Protein AF-A0A317ZB12-F1 (afdb_monomer)

Organism: Staphylococcus pseudintermedius (NCBI:txid283734)

pLDDT: mean 81.19, std 9.02, range [45.78, 92.75]

Foldseek 3Di:
DVLVVVLVVVLVVLVVLVVDDLLSSLLVLLLVLLVCLLPPHQQLSSLVVNFPWFLSLQSLLLSNVLSLVLCLVVCVVPHDPVVSVVSVVVVSNVCNVVCVVPVVSSVSSSVSSNVSSNVSSVVRGIDTSNCSRVSHD

InterPro domains:
  IPR003352 Phosphotransferase system, EIIC [PF13303] (1-136)

Solvent-accessible surface area (backbone atoms only — not comparable to full-atom values): 6694 Å² total; per-residue (Å²): 118,70,64,61,53,52,41,49,52,52,27,52,54,54,53,59,35,67,77,42,63,68,65,62,22,11,24,53,38,0,26,51,34,14,58,43,53,54,41,98,60,59,54,32,61,34,25,51,75,57,62,32,45,39,52,53,8,18,2,16,16,34,0,40,49,34,29,47,52,52,48,44,65,57,32,66,81,75,47,59,70,70,59,46,54,45,39,73,74,67,43,47,68,74,46,28,70,56,42,76,75,40,64,72,58,51,56,62,31,42,53,38,2,40,54,26,3,51,50,22,48,79,69,61,34,53,24,44,19,68,20,24,46,70,60,49,120

Structure (mmCIF, N/CA/C/O backbone):
data_AF-A0A317ZB12-F1
#
_entry.id   AF-A0A317ZB12-F1
#
loop_
_atom_site.group_PDB
_atom_site.id
_atom_site.type_symbol
_atom_site.label_atom_id
_atom_site.label_alt_id
_atom_site.label_comp_id
_atom_site.label_asym_id
_atom_site.label_entity_id
_atom_site.label_seq_id
_atom_site.pdbx_PDB_ins_code
_atom_site.Cartn_x
_atom_site.Cartn_y
_atom_site.Cartn_z
_atom_site.occupancy
_atom_site.B_iso_or_equiv
_atom_site.auth_seq_id
_atom_site.au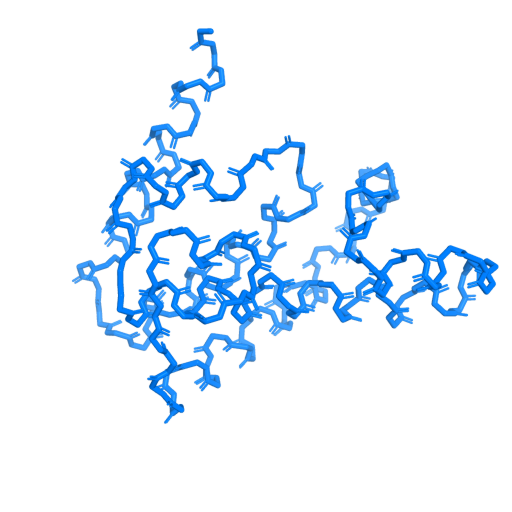th_comp_id
_atom_site.auth_asym_id
_atom_site.auth_atom_id
_atom_site.pdbx_PDB_model_num
ATOM 1 N N . PRO A 1 1 ? 8.228 22.800 8.941 1.00 52.72 1 PRO A N 1
ATOM 2 C CA . PRO A 1 1 ? 6.940 23.499 9.194 1.00 52.72 1 PRO A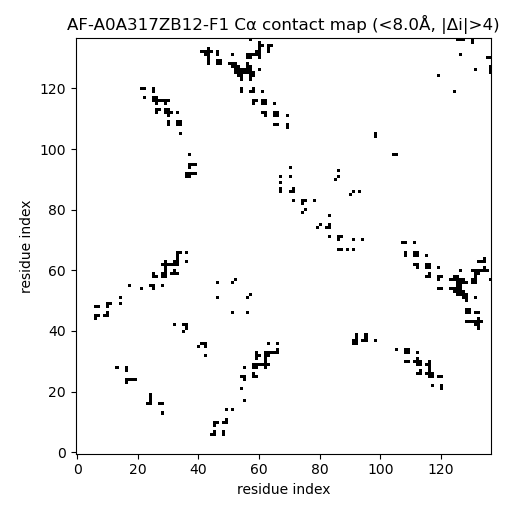 CA 1
ATOM 3 C C . PRO A 1 1 ? 5.790 23.108 8.239 1.00 52.72 1 PRO A C 1
ATOM 5 O O . PRO A 1 1 ? 4.699 22.842 8.726 1.00 52.72 1 PRO A O 1
ATOM 8 N N . TYR A 1 2 ? 6.004 23.039 6.914 1.00 57.59 2 TYR A N 1
ATOM 9 C CA . TYR A 1 2 ? 4.947 22.655 5.955 1.00 57.59 2 TYR A CA 1
ATOM 10 C C . TYR A 1 2 ? 4.581 21.164 6.005 1.00 57.59 2 TYR A C 1
ATOM 12 O O . TYR A 1 2 ? 3.403 20.820 6.003 1.00 57.59 2 TYR A O 1
ATOM 20 N N . VAL A 1 3 ? 5.576 20.282 6.144 1.00 55.06 3 VAL A N 1
ATOM 21 C CA . VAL A 1 3 ? 5.365 18.823 6.160 1.00 55.06 3 VAL A CA 1
ATOM 22 C C . VAL A 1 3 ? 4.531 18.378 7.369 1.00 55.06 3 VAL A C 1
ATOM 24 O O . VAL A 1 3 ? 3.628 17.572 7.208 1.00 55.06 3 VAL A O 1
ATOM 27 N N . SER A 1 4 ? 4.733 18.971 8.556 1.00 61.22 4 SER A N 1
ATOM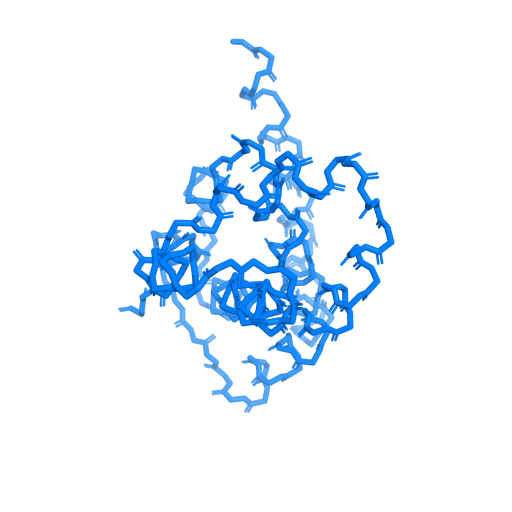 28 C CA . SER A 1 4 ? 3.905 18.668 9.738 1.00 61.22 4 SER A CA 1
ATOM 29 C C . SER A 1 4 ? 2.434 19.034 9.558 1.00 61.22 4 SER A C 1
ATOM 31 O O . SER A 1 4 ? 1.584 18.286 10.023 1.00 61.22 4 SER A O 1
ATOM 33 N N . LYS A 1 5 ? 2.120 20.145 8.874 1.00 68.00 5 LYS A N 1
ATOM 34 C CA . LYS A 1 5 ? 0.726 20.549 8.625 1.00 68.00 5 LYS A CA 1
ATOM 35 C C . LYS A 1 5 ? 0.026 19.588 7.664 1.00 68.00 5 LYS A C 1
ATOM 37 O O . LYS A 1 5 ? -1.113 19.218 7.913 1.00 68.00 5 LYS A O 1
ATOM 42 N N . VAL A 1 6 ? 0.726 19.147 6.615 1.00 70.88 6 VAL A N 1
ATOM 43 C CA . VAL A 1 6 ? 0.206 18.161 5.649 1.00 70.88 6 VAL A CA 1
ATOM 44 C C . VAL A 1 6 ? 0.025 16.793 6.307 1.00 70.88 6 VAL A C 1
ATOM 46 O O . VAL A 1 6 ? -1.000 16.144 6.120 1.00 70.88 6 VAL A O 1
ATOM 49 N N . THR A 1 7 ? 0.986 16.370 7.130 1.00 69.44 7 THR A N 1
ATOM 50 C CA . THR A 1 7 ? 0.874 15.132 7.909 1.00 69.44 7 THR A CA 1
ATOM 51 C C . THR A 1 7 ? -0.283 15.199 8.907 1.00 69.44 7 THR A C 1
ATOM 53 O O . THR A 1 7 ? -1.026 14.231 9.020 1.00 69.44 7 THR A O 1
ATOM 56 N N . GLN A 1 8 ? -0.498 16.335 9.580 1.00 73.69 8 GLN A N 1
ATOM 57 C CA . GLN A 1 8 ? -1.646 16.520 10.474 1.00 73.69 8 GLN A CA 1
ATOM 58 C C . GLN A 1 8 ? -2.980 16.518 9.729 1.00 73.69 8 GLN A C 1
ATOM 60 O O . GLN A 1 8 ? -3.921 15.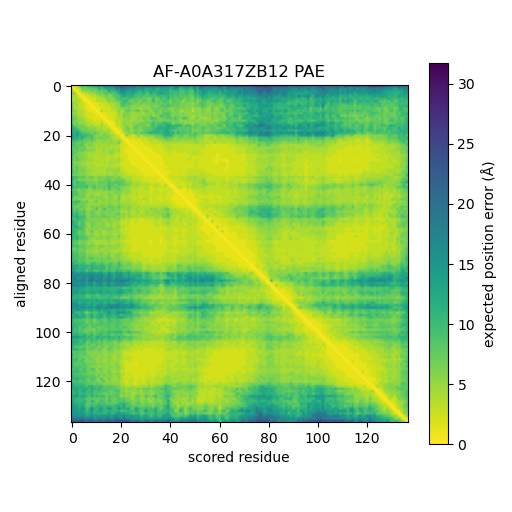886 10.197 1.00 73.69 8 GLN A O 1
ATOM 65 N N . SER A 1 9 ? -3.080 17.177 8.571 1.00 77.94 9 SER A N 1
ATOM 66 C CA . SER A 1 9 ? -4.327 17.196 7.802 1.00 77.94 9 SER A CA 1
ATOM 67 C C . SER A 1 9 ? -4.662 15.821 7.224 1.00 77.94 9 SER A C 1
ATOM 69 O O . SER A 1 9 ? -5.806 15.391 7.316 1.00 77.94 9 SER A O 1
ATOM 71 N N . LEU A 1 10 ? -3.669 15.104 6.680 1.00 75.75 10 LEU A N 1
ATOM 72 C CA . LEU A 1 10 ? -3.834 13.717 6.222 1.00 75.75 10 LEU A CA 1
ATOM 73 C C . LEU A 1 10 ? -4.191 12.791 7.382 1.00 75.75 10 LEU A C 1
ATOM 75 O O . LEU A 1 10 ? -5.060 11.937 7.246 1.00 75.75 10 LEU A O 1
ATOM 79 N N . GLY A 1 11 ? -3.546 12.992 8.528 1.00 74.44 11 GLY A N 1
ATOM 80 C CA . GLY A 1 11 ? -3.847 12.259 9.739 1.00 74.44 11 GLY A CA 1
ATOM 81 C C . GLY A 1 11 ? -5.291 12.460 10.201 1.00 74.44 11 GLY A C 1
ATOM 82 O O . GLY A 1 11 ? -5.995 11.488 10.452 1.00 74.44 11 GLY A O 1
ATOM 83 N N . HIS A 1 12 ? -5.764 13.705 10.248 1.00 77.69 12 HIS A N 1
ATOM 84 C CA . HIS A 1 12 ? -7.150 14.002 10.603 1.00 77.69 12 HIS A CA 1
ATOM 85 C C . HIS A 1 12 ? -8.140 13.348 9.628 1.00 77.69 12 HIS A C 1
ATOM 87 O O . HIS A 1 12 ? -9.128 12.771 10.063 1.00 77.69 12 HIS A O 1
ATOM 93 N N . LEU A 1 13 ? -7.819 13.347 8.331 1.00 77.12 13 LEU A N 1
ATOM 94 C CA . LEU A 1 13 ? -8.613 12.693 7.289 1.00 77.12 13 LEU A CA 1
ATOM 95 C C . LEU A 1 13 ? -8.718 11.174 7.527 1.00 77.12 13 LEU A C 1
ATOM 97 O O . LEU A 1 13 ? -9.809 10.609 7.493 1.00 77.12 13 LEU A O 1
ATOM 101 N N . ILE A 1 14 ? -7.597 10.522 7.851 1.00 75.94 14 ILE A N 1
ATOM 102 C CA . ILE A 1 14 ? -7.571 9.096 8.210 1.00 75.94 14 ILE A CA 1
ATOM 103 C C . ILE A 1 14 ? -8.342 8.842 9.512 1.00 75.94 14 ILE A C 1
ATOM 105 O O . ILE A 1 14 ? -9.064 7.854 9.606 1.00 75.94 14 ILE A O 1
ATOM 109 N N . HIS A 1 15 ? -8.244 9.733 10.500 1.00 76.00 15 HIS A N 1
ATOM 110 C CA . HIS A 1 15 ? -9.002 9.623 11.746 1.00 76.00 15 HIS A CA 1
ATOM 111 C C . HIS A 1 15 ? -10.514 9.714 11.494 1.00 76.00 15 HIS A C 1
ATOM 113 O O . HIS A 1 15 ? -11.271 8.914 12.033 1.00 76.00 15 HIS A O 1
ATOM 119 N N . THR A 1 16 ? -10.972 10.598 10.604 1.00 76.06 16 THR A N 1
ATOM 120 C CA . THR A 1 16 ? -12.382 10.630 10.179 1.00 76.06 16 THR A CA 1
ATOM 121 C C . THR A 1 16 ? -12.815 9.309 9.537 1.00 76.06 16 THR A C 1
ATOM 123 O O . THR A 1 16 ? -13.950 8.880 9.721 1.00 76.06 16 THR A O 1
ATOM 126 N N . PHE A 1 17 ? -11.915 8.606 8.839 1.00 73.19 17 PHE A N 1
ATOM 127 C CA . PHE A 1 17 ? -12.227 7.274 8.316 1.00 73.19 17 PHE A CA 1
ATOM 128 C C . PHE A 1 17 ? -12.415 6.219 9.407 1.00 73.19 17 PHE A C 1
ATOM 130 O O . PHE A 1 17 ? -13.138 5.256 9.169 1.00 73.19 17 PHE A O 1
ATOM 137 N N . THR A 1 18 ? -11.816 6.391 10.591 1.00 70.12 18 THR A N 1
ATOM 138 C CA . THR A 1 18 ? -11.976 5.443 11.708 1.00 70.12 18 THR A CA 1
ATOM 139 C C . THR A 1 18 ? -13.341 5.499 12.389 1.00 70.12 18 THR A C 1
ATOM 141 O O . THR A 1 18 ? -13.728 4.537 13.043 1.00 70.12 18 THR A O 1
ATOM 144 N N . GLU A 1 19 ? -14.104 6.575 12.182 1.00 74.62 19 GLU A N 1
ATOM 145 C CA . GLU A 1 19 ? -15.484 6.698 12.672 1.00 74.62 19 GLU A CA 1
ATOM 146 C C . GLU A 1 19 ? -16.514 6.073 11.714 1.00 74.62 19 GLU A C 1
ATOM 148 O O . GLU A 1 19 ? -17.692 5.941 12.048 1.00 74.62 19 GLU A O 1
ATOM 153 N N . LEU A 1 20 ? -16.082 5.673 10.512 1.00 74.88 20 LEU A N 1
ATOM 154 C CA . LEU A 1 20 ? -16.924 4.992 9.534 1.00 74.88 20 LEU A CA 1
ATOM 155 C C . LEU A 1 20 ? -17.052 3.496 9.852 1.00 74.88 20 LEU A C 1
ATOM 157 O O . LEU A 1 20 ? -16.284 2.909 10.611 1.00 74.88 20 LEU A O 1
ATOM 161 N N . ASN A 1 21 ? -18.017 2.852 9.193 1.00 80.50 21 ASN A N 1
ATOM 162 C CA . ASN A 1 21 ? -18.219 1.404 9.244 1.00 80.50 21 ASN A CA 1
ATOM 163 C C . ASN A 1 21 ? -16.883 0.663 8.965 1.00 80.50 21 ASN A C 1
ATOM 165 O O . ASN A 1 21 ? -16.228 0.985 7.966 1.00 80.50 21 ASN A O 1
ATOM 169 N N . PRO A 1 22 ? -16.463 -0.321 9.788 1.00 80.44 22 PRO A N 1
ATOM 170 C CA . PRO A 1 22 ? -15.113 -0.899 9.750 1.00 80.44 22 PRO A CA 1
ATOM 171 C C . PRO A 1 22 ? -14.680 -1.492 8.399 1.00 80.44 22 PRO A C 1
ATOM 173 O O . PRO A 1 22 ? -13.484 -1.515 8.111 1.00 80.44 22 PRO A O 1
ATOM 176 N N . LEU A 1 23 ? -15.622 -1.905 7.544 1.00 85.50 23 LEU A N 1
ATOM 177 C CA . LEU A 1 23 ? -15.333 -2.341 6.171 1.00 85.50 23 LEU A CA 1
ATOM 178 C C . LEU A 1 23 ? -14.887 -1.178 5.268 1.00 85.50 23 LEU A C 1
ATOM 180 O O . LEU A 1 23 ? -13.944 -1.303 4.492 1.00 85.50 23 LEU A O 1
ATOM 184 N N . ILE A 1 24 ? -15.568 -0.034 5.357 1.00 85.88 24 ILE A N 1
ATOM 185 C CA . ILE A 1 24 ? -15.250 1.155 4.551 1.00 85.88 24 ILE A CA 1
ATOM 186 C C . ILE A 1 24 ? -13.962 1.796 5.074 1.00 85.88 24 ILE A C 1
ATOM 188 O O . ILE A 1 24 ? -13.112 2.207 4.285 1.00 85.88 24 ILE A O 1
ATOM 192 N N . MET A 1 25 ? -13.791 1.814 6.399 1.00 88.50 25 MET A N 1
ATOM 193 C CA . MET A 1 25 ? -12.566 2.265 7.056 1.00 88.50 25 MET A CA 1
ATOM 194 C C . MET A 1 25 ? -11.336 1.521 6.516 1.00 88.50 25 MET A C 1
ATOM 196 O O . MET A 1 25 ? -10.389 2.162 6.063 1.00 88.50 25 MET A O 1
ATOM 200 N N . SER A 1 26 ? -11.334 0.181 6.538 1.00 88.06 26 SER A N 1
ATOM 201 C CA . SER A 1 26 ? -10.163 -0.603 6.117 1.00 88.06 26 SER A CA 1
ATOM 202 C C . SER A 1 26 ? -9.809 -0.365 4.648 1.00 88.06 26 SER A C 1
ATOM 204 O O . SER A 1 26 ? -8.638 -0.225 4.302 1.00 88.06 26 SER A O 1
ATOM 206 N N . LEU A 1 27 ? -10.822 -0.256 3.788 1.00 90.25 27 LEU A N 1
ATOM 207 C CA . LEU A 1 27 ? -10.668 0.021 2.366 1.00 90.25 27 LEU A CA 1
ATOM 208 C C . LEU A 1 27 ? -10.006 1.372 2.106 1.00 90.25 27 LEU A C 1
ATOM 210 O O . LEU A 1 27 ? -9.006 1.451 1.390 1.00 90.25 27 LEU A O 1
ATOM 214 N N . LEU A 1 28 ? -10.539 2.434 2.710 1.00 89.56 28 LEU A N 1
ATOM 215 C CA . LEU A 1 28 ? -10.022 3.786 2.520 1.00 89.56 28 LEU A CA 1
ATOM 216 C C . LEU A 1 28 ? -8.602 3.925 3.066 1.00 89.56 28 LEU A C 1
ATOM 218 O O . LEU A 1 28 ? -7.752 4.532 2.410 1.00 89.56 28 LEU A O 1
ATOM 222 N N . ILE A 1 29 ? -8.318 3.325 4.226 1.00 89.75 29 ILE A N 1
ATOM 223 C CA . ILE A 1 29 ? -6.980 3.350 4.819 1.00 89.75 29 ILE A CA 1
ATOM 224 C C . ILE A 1 29 ? -5.986 2.580 3.946 1.00 89.75 29 ILE A C 1
ATOM 226 O O . ILE A 1 29 ? -4.931 3.125 3.628 1.00 89.75 29 ILE A O 1
ATOM 230 N N . ALA A 1 30 ? -6.321 1.367 3.497 1.00 91.38 30 ALA A N 1
ATOM 231 C CA . ALA A 1 30 ? -5.434 0.562 2.658 1.00 91.38 30 ALA A CA 1
ATOM 232 C C . ALA A 1 30 ? -5.099 1.263 1.331 1.00 91.38 30 ALA A C 1
ATOM 234 O O . ALA A 1 30 ? -3.932 1.332 0.945 1.00 91.38 30 ALA A O 1
ATOM 235 N N . ILE A 1 31 ? -6.098 1.851 0.661 1.00 92.06 31 ILE A N 1
ATOM 236 C CA . ILE A 1 31 ? -5.897 2.616 -0.581 1.00 92.06 31 ILE A CA 1
ATOM 237 C C . ILE A 1 31 ? -5.031 3.853 -0.325 1.00 92.06 31 ILE A C 1
ATOM 239 O O . ILE A 1 31 ? -4.088 4.124 -1.071 1.00 92.06 31 ILE A O 1
ATOM 243 N N . THR A 1 32 ? -5.321 4.595 0.746 1.00 90.50 32 THR A N 1
ATOM 244 C CA . THR A 1 32 ? -4.578 5.812 1.092 1.00 90.50 32 THR A CA 1
ATOM 245 C C . THR A 1 32 ? -3.120 5.488 1.412 1.00 90.50 32 THR A C 1
ATOM 247 O O . THR A 1 32 ? -2.225 6.140 0.883 1.00 90.50 32 THR A O 1
ATOM 250 N N . TYR A 1 33 ? -2.850 4.449 2.208 1.00 89.25 33 TYR A N 1
ATOM 251 C CA . TYR A 1 33 ? -1.485 4.020 2.532 1.00 89.25 33 TYR A CA 1
ATOM 252 C C . TYR A 1 33 ? -0.737 3.492 1.306 1.00 89.25 33 TYR A C 1
ATOM 254 O O . TYR A 1 33 ? 0.443 3.801 1.144 1.00 89.25 33 TYR A O 1
ATOM 262 N N . ALA A 1 34 ? -1.418 2.778 0.404 1.00 90.00 34 ALA A N 1
ATOM 263 C CA . ALA A 1 34 ? -0.826 2.338 -0.856 1.00 90.00 34 ALA A CA 1
ATOM 264 C C . ALA A 1 34 ? -0.369 3.532 -1.712 1.00 90.00 34 ALA A C 1
ATOM 266 O O . ALA A 1 34 ? 0.769 3.560 -2.181 1.00 90.00 34 ALA A O 1
ATOM 267 N N . LEU A 1 35 ? -1.221 4.552 -1.867 1.00 88.50 35 LEU A N 1
ATOM 268 C CA . LEU A 1 35 ? -0.893 5.773 -2.612 1.00 88.50 35 LEU A CA 1
ATOM 269 C C . LEU A 1 35 ? 0.171 6.622 -1.916 1.00 88.50 35 LEU A C 1
ATOM 271 O O . LEU A 1 35 ? 1.050 7.179 -2.566 1.00 88.50 35 LEU A O 1
ATOM 275 N N . LEU A 1 36 ? 0.132 6.722 -0.593 1.00 88.25 36 LEU A N 1
ATOM 276 C CA . LEU A 1 36 ? 1.139 7.469 0.148 1.00 88.25 36 LEU A CA 1
ATOM 277 C C . LEU A 1 36 ? 2.510 6.776 0.100 1.00 88.25 36 LEU A C 1
ATOM 279 O O . LEU A 1 36 ? 3.525 7.468 0.176 1.00 88.25 36 LEU A O 1
ATOM 283 N N . MET A 1 37 ? 2.576 5.456 -0.107 1.00 87.50 37 MET A N 1
ATOM 284 C CA . MET A 1 37 ? 3.846 4.728 -0.226 1.00 87.50 37 MET A CA 1
ATOM 285 C C . MET A 1 37 ? 4.710 5.204 -1.406 1.00 87.50 37 MET A C 1
ATOM 287 O O . MET A 1 37 ? 5.937 5.164 -1.330 1.00 87.50 37 MET A O 1
ATOM 291 N N . VAL A 1 38 ? 4.089 5.713 -2.477 1.00 84.81 38 VAL A N 1
ATOM 292 C CA . VAL A 1 38 ? 4.794 6.316 -3.627 1.00 84.81 38 VAL A CA 1
ATOM 293 C C . VAL A 1 38 ? 5.134 7.787 -3.470 1.00 84.81 38 VAL A C 1
ATOM 295 O O . VAL A 1 38 ? 5.718 8.395 -4.367 1.00 84.81 38 VAL A O 1
ATOM 298 N N . THR A 1 39 ? 4.811 8.374 -2.327 1.00 86.62 39 THR A N 1
ATOM 299 C CA . THR A 1 39 ? 5.162 9.758 -2.028 1.00 86.62 39 THR A CA 1
ATOM 300 C C . THR A 1 39 ? 6.416 9.810 -1.149 1.00 86.62 39 THR A C 1
ATOM 302 O O . THR A 1 39 ? 6.742 8.846 -0.450 1.00 86.62 39 THR A O 1
ATOM 305 N N . PRO A 1 40 ? 7.142 10.942 -1.113 1.00 81.25 40 PRO A N 1
ATOM 306 C CA . PRO A 1 40 ? 8.280 11.116 -0.205 1.00 81.25 40 PRO A CA 1
ATOM 307 C C . PRO A 1 40 ? 7.878 11.209 1.282 1.00 81.25 40 PRO A C 1
ATOM 309 O O . PRO A 1 40 ? 8.720 11.508 2.127 1.00 81.25 40 PRO A O 1
ATOM 312 N N . ILE A 1 41 ? 6.614 10.951 1.626 1.00 84.12 41 ILE A N 1
ATOM 313 C CA . ILE A 1 41 ? 6.082 11.053 2.983 1.00 84.12 41 ILE A CA 1
ATOM 314 C C . ILE A 1 41 ? 6.430 9.784 3.787 1.00 84.12 41 ILE A C 1
ATOM 316 O O . ILE A 1 41 ? 6.658 8.701 3.240 1.00 84.12 41 ILE A O 1
ATOM 320 N N . SER A 1 42 ? 6.545 9.922 5.109 1.00 84.56 42 SER A N 1
ATOM 321 C CA . SER A 1 42 ? 6.733 8.791 6.023 1.00 84.56 42 SER A CA 1
ATOM 322 C C . SER A 1 42 ? 5.381 8.297 6.535 1.00 84.56 42 SER A C 1
ATOM 324 O O . SER A 1 42 ? 4.720 8.986 7.309 1.00 84.56 42 SER A O 1
ATOM 326 N N . LEU A 1 43 ? 4.984 7.093 6.118 1.00 83.94 43 LEU A N 1
ATOM 327 C CA . LEU A 1 43 ? 3.735 6.445 6.539 1.00 83.94 43 LEU A CA 1
ATOM 328 C C . LEU A 1 43 ? 3.710 6.144 8.038 1.00 83.94 43 LEU A C 1
ATOM 330 O O . LEU A 1 43 ? 2.686 6.331 8.689 1.00 83.94 43 LEU A O 1
ATOM 334 N N . VAL A 1 44 ? 4.858 5.736 8.588 1.00 83.62 44 VAL A N 1
ATOM 335 C CA . VAL A 1 44 ? 5.026 5.478 10.024 1.00 83.62 44 VAL A CA 1
ATOM 336 C C . VAL A 1 44 ? 4.777 6.758 10.812 1.00 83.62 44 VAL A C 1
ATOM 338 O O . VAL A 1 44 ? 4.074 6.728 11.810 1.00 83.62 44 VAL A O 1
ATOM 341 N N . ALA A 1 45 ? 5.295 7.897 10.336 1.00 83.31 45 ALA A N 1
ATOM 342 C CA . ALA A 1 45 ? 5.093 9.182 11.000 1.00 83.31 45 ALA A CA 1
ATOM 343 C C . ALA A 1 45 ? 3.623 9.633 10.983 1.00 83.31 45 ALA A C 1
ATOM 345 O O . ALA A 1 45 ? 3.167 10.240 11.945 1.00 83.31 45 ALA A O 1
ATOM 346 N N . ILE A 1 46 ? 2.878 9.342 9.908 1.00 83.94 46 ILE A N 1
ATOM 347 C CA . ILE A 1 46 ? 1.433 9.614 9.859 1.00 83.94 46 ILE A CA 1
ATOM 348 C C . ILE A 1 46 ? 0.702 8.709 10.852 1.00 83.94 46 ILE A C 1
ATOM 350 O O . ILE A 1 46 ? -0.072 9.203 11.666 1.00 83.94 46 ILE A O 1
ATOM 354 N N . ALA A 1 47 ? 0.976 7.403 10.808 1.00 84.31 47 ALA A N 1
ATOM 355 C CA . ALA A 1 47 ? 0.328 6.420 11.667 1.00 84.31 47 ALA A CA 1
ATOM 356 C C . ALA A 1 47 ? 0.546 6.717 13.156 1.00 84.31 47 ALA A C 1
ATOM 358 O O . ALA A 1 47 ? -0.399 6.653 13.939 1.00 84.31 47 ALA A O 1
ATOM 359 N N . THR A 1 48 ? 1.772 7.084 13.544 1.00 82.31 48 THR A N 1
ATOM 360 C CA . THR A 1 48 ? 2.098 7.455 14.926 1.00 82.31 48 THR A CA 1
ATOM 361 C C . THR A 1 48 ? 1.494 8.793 15.329 1.00 82.31 48 THR A C 1
ATOM 363 O O . THR A 1 48 ? 1.056 8.923 16.466 1.00 82.31 48 THR A O 1
ATOM 366 N N . ALA A 1 49 ? 1.403 9.769 14.419 1.00 81.81 49 ALA A N 1
ATOM 367 C CA . ALA A 1 49 ? 0.791 11.065 14.712 1.00 81.81 49 ALA A CA 1
ATOM 368 C C . ALA A 1 49 ? -0.710 10.968 15.036 1.00 81.81 49 ALA A C 1
ATOM 370 O O . ALA A 1 49 ? -1.217 11.792 15.792 1.00 81.81 49 ALA A O 1
ATOM 371 N N . ILE A 1 50 ? -1.408 9.975 14.481 1.00 79.31 50 ILE A N 1
ATOM 372 C CA . ILE A 1 50 ? -2.844 9.745 14.717 1.00 79.31 50 ILE A CA 1
ATOM 373 C C . ILE A 1 50 ? -3.131 8.568 15.643 1.00 79.31 50 ILE A C 1
ATOM 375 O O . ILE A 1 50 ? -4.290 8.205 15.816 1.00 79.31 50 ILE A O 1
ATOM 379 N N . SER A 1 51 ? -2.088 7.946 16.200 1.00 80.62 51 SER A N 1
ATOM 380 C CA . SER A 1 51 ? -2.205 6.748 17.034 1.00 80.62 51 SER A CA 1
ATOM 381 C C . SER A 1 51 ? -3.061 5.649 16.385 1.00 80.62 51 SER A C 1
ATOM 383 O O . SER A 1 51 ? -3.914 5.045 17.037 1.00 80.62 51 SER A O 1
ATOM 385 N N . LEU A 1 52 ? -2.840 5.380 15.090 1.00 80.81 52 LEU A N 1
ATOM 386 C CA . LEU A 1 52 ? -3.627 4.397 14.342 1.00 80.81 52 LEU A CA 1
ATOM 387 C C . LEU A 1 52 ? -3.391 2.988 14.901 1.00 80.81 52 LEU A C 1
ATOM 389 O O . LEU A 1 52 ? -2.280 2.465 14.828 1.00 80.81 52 LEU A O 1
ATOM 393 N N . THR A 1 53 ? -4.427 2.355 15.444 1.00 82.75 53 THR A N 1
ATOM 394 C CA . THR A 1 53 ? -4.329 1.050 16.117 1.00 82.75 53 THR A CA 1
ATOM 395 C C . THR A 1 53 ? -5.367 0.062 15.597 1.00 82.75 53 THR A C 1
ATOM 397 O O . THR A 1 53 ? -6.314 0.424 14.893 1.00 82.75 53 THR A O 1
ATOM 400 N N . GLY A 1 54 ? -5.165 -1.217 15.916 1.00 84.69 54 GLY A N 1
ATOM 401 C CA . GLY A 1 5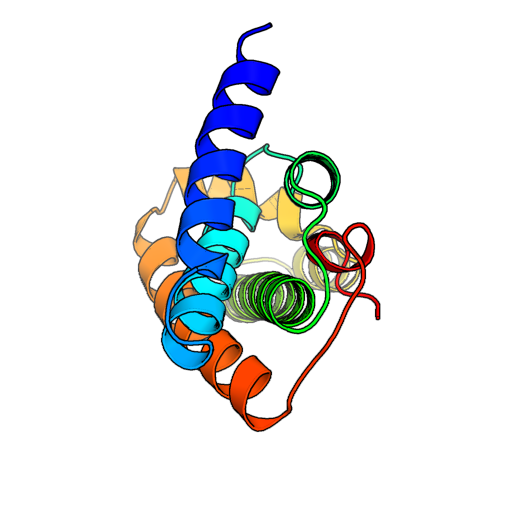4 ? -6.124 -2.274 15.631 1.00 84.69 54 GLY A CA 1
ATOM 402 C C . GLY A 1 54 ? -6.301 -2.495 14.132 1.00 84.69 54 GLY A C 1
ATOM 403 O O . GLY A 1 54 ? -5.325 -2.568 13.382 1.00 84.69 54 GLY A O 1
ATOM 404 N N . LEU A 1 55 ? -7.557 -2.601 13.702 1.00 84.94 55 LEU A N 1
ATOM 405 C CA . LEU A 1 55 ? -7.929 -2.984 12.340 1.00 84.94 55 LEU A CA 1
ATOM 406 C C . LEU A 1 55 ? -7.538 -1.920 11.295 1.00 84.94 55 LEU A C 1
ATOM 408 O O . LEU A 1 55 ? -7.149 -2.259 10.180 1.00 84.94 55 LEU A O 1
ATOM 412 N N . GLY A 1 56 ? -7.548 -0.634 11.667 1.00 84.19 56 GLY A N 1
ATOM 413 C CA . GLY A 1 56 ? -7.081 0.448 10.793 1.00 84.19 56 GLY A CA 1
ATOM 414 C C . GLY A 1 56 ? -5.575 0.374 10.522 1.00 84.19 56 GLY A C 1
ATOM 415 O O . GLY A 1 56 ? -5.136 0.548 9.388 1.00 84.19 56 GLY A O 1
ATOM 416 N N . SER A 1 57 ? -4.782 0.035 11.542 1.00 86.12 57 SER A N 1
ATOM 417 C CA . SER A 1 57 ? -3.336 -0.157 11.388 1.00 86.12 57 SER A CA 1
ATOM 418 C C . SER A 1 57 ? -3.005 -1.368 10.508 1.00 86.12 57 SER A C 1
ATOM 420 O O . SER A 1 57 ? -2.189 -1.268 9.588 1.00 86.12 57 SER A O 1
ATOM 422 N N . GLY A 1 58 ? -3.703 -2.488 10.720 1.00 86.25 58 GLY A N 1
ATOM 423 C CA . GLY A 1 58 ? -3.548 -3.680 9.886 1.00 86.25 58 GLY A CA 1
ATOM 424 C C . GLY A 1 58 ? -3.946 -3.449 8.425 1.00 86.25 58 GLY A C 1
ATOM 425 O O . GLY A 1 58 ? -3.247 -3.899 7.516 1.00 86.25 58 GLY A O 1
ATOM 426 N N . ALA A 1 59 ? -5.009 -2.679 8.179 1.00 89.25 59 ALA A N 1
ATOM 427 C CA . ALA A 1 59 ? -5.390 -2.261 6.832 1.00 89.25 59 ALA A CA 1
ATOM 428 C C . ALA A 1 59 ? -4.320 -1.382 6.163 1.00 89.25 59 ALA A C 1
ATOM 430 O O . ALA A 1 59 ? -3.996 -1.591 4.993 1.00 89.25 59 ALA A O 1
ATOM 431 N N . GLY A 1 60 ? -3.720 -0.451 6.914 1.00 88.31 60 GLY A N 1
ATOM 432 C CA . GLY A 1 60 ? -2.580 0.346 6.453 1.00 88.31 60 GLY A CA 1
ATOM 433 C C . GLY A 1 60 ? -1.403 -0.533 6.028 1.00 88.31 60 GLY A C 1
ATOM 434 O O . GLY A 1 60 ? -0.906 -0.393 4.911 1.00 88.31 60 GLY A O 1
ATOM 435 N N . ASN A 1 61 ? -1.039 -1.516 6.857 1.00 89.06 61 ASN A N 1
ATOM 436 C CA . ASN A 1 61 ? 0.015 -2.487 6.556 1.00 89.06 61 ASN A CA 1
ATOM 437 C C . ASN A 1 61 ? -0.224 -3.259 5.268 1.00 89.06 61 ASN A C 1
ATOM 439 O O . ASN A 1 61 ? 0.655 -3.331 4.408 1.00 89.06 61 ASN A O 1
ATOM 443 N N . MET A 1 62 ? -1.426 -3.807 5.117 1.00 88.44 62 MET A N 1
ATOM 444 C CA . MET A 1 62 ? -1.796 -4.537 3.912 1.00 88.44 62 MET A CA 1
ATOM 445 C C . MET A 1 62 ? -1.752 -3.637 2.674 1.00 88.44 62 MET A C 1
ATOM 447 O O . MET A 1 62 ? -1.298 -4.082 1.623 1.00 88.44 62 MET A O 1
ATOM 451 N N . GLY A 1 63 ? -2.126 -2.360 2.801 1.00 89.38 63 GLY A N 1
ATOM 452 C CA . GLY A 1 63 ? -1.982 -1.363 1.737 1.00 89.38 63 GLY A CA 1
ATOM 453 C C . GLY A 1 63 ? -0.527 -1.130 1.313 1.00 89.38 63 GLY A C 1
ATOM 454 O O . GLY A 1 63 ? -0.226 -1.120 0.118 1.00 89.38 63 GLY A O 1
ATOM 455 N N . VAL A 1 64 ? 0.398 -1.005 2.271 1.00 88.75 64 VAL A N 1
ATOM 456 C CA . VAL A 1 64 ? 1.837 -0.838 1.987 1.00 88.75 64 VAL A CA 1
ATOM 457 C C . VAL A 1 64 ? 2.420 -2.070 1.304 1.00 88.75 64 VAL A C 1
ATOM 459 O O . VAL A 1 64 ? 3.121 -1.950 0.297 1.00 88.75 64 VAL A O 1
ATOM 462 N N . VAL A 1 65 ? 2.099 -3.262 1.811 1.00 88.19 65 VAL A N 1
ATOM 463 C CA . VAL A 1 65 ? 2.549 -4.529 1.222 1.00 88.19 65 VAL A CA 1
ATOM 464 C C . VAL A 1 65 ? 1.993 -4.688 -0.193 1.00 88.19 65 VAL A C 1
ATOM 466 O O . VAL A 1 65 ? 2.743 -5.009 -1.116 1.00 88.19 65 VAL A O 1
ATOM 469 N N . ALA A 1 66 ? 0.711 -4.386 -0.405 1.00 89.56 66 ALA A N 1
ATOM 470 C CA . ALA A 1 66 ? 0.083 -4.431 -1.721 1.00 89.56 66 ALA A CA 1
ATOM 471 C C . ALA A 1 66 ? 0.742 -3.462 -2.714 1.00 89.56 66 ALA A C 1
ATOM 473 O O . ALA A 1 66 ? 0.984 -3.828 -3.869 1.00 89.56 66 ALA A O 1
ATOM 474 N N . ALA A 1 67 ? 1.107 -2.255 -2.273 1.00 89.12 67 ALA A N 1
ATOM 475 C CA . ALA A 1 67 ? 1.862 -1.313 -3.092 1.00 89.12 67 ALA A CA 1
ATOM 476 C C . ALA A 1 67 ? 3.240 -1.877 -3.470 1.00 89.12 67 ALA A C 1
ATOM 478 O O . ALA A 1 67 ? 3.582 -1.898 -4.653 1.00 89.12 67 ALA A O 1
ATOM 479 N N . CYS A 1 68 ? 4.000 -2.414 -2.508 1.00 87.31 68 CYS A N 1
ATOM 480 C CA . CYS A 1 68 ? 5.297 -3.051 -2.765 1.00 87.31 68 CYS A CA 1
ATOM 481 C C . CYS A 1 68 ? 5.191 -4.192 -3.785 1.00 87.31 68 CYS A C 1
ATOM 483 O O . CYS A 1 68 ? 5.961 -4.226 -4.745 1.00 87.31 68 CYS A O 1
ATOM 485 N N . VAL A 1 69 ? 4.210 -5.086 -3.633 1.00 87.38 69 VAL A N 1
ATOM 486 C CA . VAL A 1 69 ? 3.967 -6.188 -4.579 1.00 87.38 69 VAL A CA 1
ATOM 487 C C . VAL A 1 69 ? 3.621 -5.650 -5.967 1.00 87.38 69 VAL A C 1
ATOM 489 O O . VAL A 1 69 ? 4.146 -6.141 -6.966 1.00 87.38 69 VAL A O 1
ATOM 492 N N . THR A 1 70 ? 2.804 -4.596 -6.046 1.00 88.94 70 THR A N 1
ATOM 493 C CA . THR A 1 70 ? 2.464 -3.940 -7.319 1.00 88.94 70 THR A CA 1
ATOM 494 C C . THR A 1 70 ? 3.712 -3.403 -8.016 1.00 88.94 70 THR A C 1
ATOM 496 O O . THR A 1 70 ? 3.896 -3.625 -9.215 1.00 88.94 70 THR A O 1
ATOM 499 N N . PHE A 1 71 ? 4.606 -2.751 -7.268 1.00 86.00 71 PHE A N 1
ATOM 500 C CA . PHE A 1 71 ? 5.862 -2.265 -7.826 1.00 86.00 71 PHE A CA 1
ATOM 501 C C . PHE A 1 71 ? 6.786 -3.392 -8.244 1.00 86.00 71 PHE A C 1
ATOM 503 O O . PHE A 1 71 ? 7.357 -3.297 -9.322 1.00 86.00 71 PHE A O 1
ATOM 510 N N . ILE A 1 72 ? 6.917 -4.460 -7.457 1.00 85.88 72 ILE A N 1
ATOM 511 C CA . ILE A 1 72 ? 7.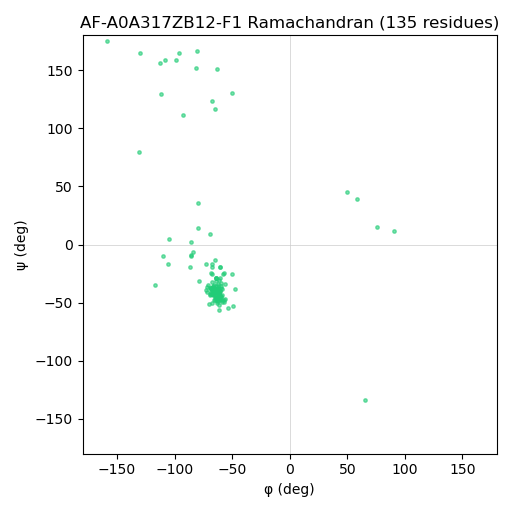741 -5.619 -7.822 1.00 85.88 72 ILE A CA 1
ATOM 512 C C . ILE A 1 72 ? 7.235 -6.217 -9.140 1.00 85.88 72 ILE A C 1
ATOM 514 O O . ILE A 1 72 ? 8.014 -6.374 -10.078 1.00 85.88 72 ILE A O 1
ATOM 518 N N . MET A 1 73 ? 5.928 -6.464 -9.255 1.00 84.62 73 MET A N 1
ATOM 519 C CA . MET A 1 73 ? 5.314 -7.026 -10.463 1.00 84.62 73 MET A CA 1
ATOM 520 C C . MET A 1 73 ? 5.502 -6.126 -11.692 1.00 84.62 73 MET A C 1
ATOM 522 O O . MET A 1 73 ? 5.817 -6.621 -12.775 1.00 84.62 73 MET A O 1
ATOM 526 N N . GLY A 1 74 ? 5.364 -4.806 -11.532 1.00 83.44 74 GLY A N 1
ATOM 527 C CA . GLY A 1 74 ? 5.651 -3.840 -12.598 1.00 83.44 74 GLY A CA 1
ATOM 528 C C . GLY A 1 74 ? 7.142 -3.753 -12.946 1.00 83.44 74 GLY A C 1
ATOM 529 O O . GLY A 1 74 ? 7.509 -3.655 -14.115 1.00 83.44 74 GLY A O 1
ATOM 530 N N . SER A 1 75 ? 8.012 -3.850 -11.940 1.00 83.50 75 SER A N 1
ATOM 531 C CA . SER A 1 75 ? 9.468 -3.765 -12.073 1.00 83.50 75 SER A CA 1
ATOM 532 C C . SER A 1 75 ? 10.058 -4.959 -12.806 1.00 83.50 75 SER A C 1
ATOM 534 O O . SER A 1 75 ? 10.973 -4.778 -13.601 1.00 83.50 75 SER A O 1
ATOM 536 N N . ILE A 1 76 ? 9.521 -6.165 -12.593 1.00 81.00 76 ILE A N 1
ATOM 537 C CA . ILE A 1 76 ? 10.036 -7.399 -13.206 1.00 81.00 76 ILE A CA 1
ATOM 538 C C . ILE A 1 76 ? 10.076 -7.316 -14.735 1.00 81.00 76 ILE A C 1
ATOM 540 O O . ILE A 1 76 ? 10.999 -7.851 -15.344 1.00 81.00 76 ILE A O 1
ATOM 544 N N . LYS A 1 77 ? 9.123 -6.614 -15.359 1.00 73.31 77 LYS A N 1
ATOM 545 C CA . LYS A 1 77 ? 9.066 -6.461 -16.821 1.00 73.31 77 LYS A CA 1
ATOM 546 C C . LYS A 1 77 ? 9.898 -5.298 -17.370 1.00 73.31 77 LYS A C 1
ATOM 548 O O . LYS A 1 77 ? 10.167 -5.283 -18.565 1.00 73.31 77 LYS A O 1
ATOM 553 N N . VAL A 1 78 ? 10.263 -4.321 -16.539 1.00 77.25 78 VAL A N 1
ATOM 554 C CA . VAL A 1 78 ? 10.816 -3.030 -17.000 1.00 77.25 78 VAL A CA 1
ATOM 555 C C . VAL A 1 78 ? 12.249 -2.799 -16.515 1.00 77.25 78 VAL A C 1
ATOM 557 O O . VAL A 1 78 ? 13.058 -2.217 -17.235 1.00 77.25 78 VAL A O 1
ATOM 560 N N . ASN A 1 79 ? 12.587 -3.259 -15.310 1.00 79.88 79 ASN A N 1
ATOM 561 C CA . ASN A 1 79 ? 13.873 -3.019 -14.664 1.00 79.88 79 ASN A CA 1
ATOM 562 C C . ASN A 1 79 ? 14.747 -4.277 -14.609 1.00 79.88 79 ASN A C 1
ATOM 564 O O . ASN A 1 79 ? 14.283 -5.415 -14.651 1.00 79.88 79 ASN A O 1
ATOM 568 N N . LYS A 1 80 ? 16.054 -4.052 -14.448 1.00 77.69 80 LYS A N 1
ATOM 569 C CA . LYS A 1 80 ? 17.048 -5.114 -14.245 1.00 77.69 80 LYS A CA 1
ATOM 570 C C . LYS A 1 80 ? 16.781 -5.866 -12.935 1.00 77.69 80 LYS A C 1
ATOM 572 O O . LYS A 1 80 ? 16.349 -5.266 -11.952 1.00 77.69 80 LYS A O 1
ATOM 577 N N . LEU A 1 81 ? 17.164 -7.145 -12.889 1.00 75.25 81 LEU A N 1
ATOM 578 C CA . LEU A 1 81 ? 17.043 -8.019 -11.708 1.00 75.25 81 LEU A CA 1
ATOM 579 C C . LEU A 1 81 ? 17.545 -7.375 -10.403 1.00 75.25 81 LEU A C 1
ATOM 581 O O . LEU A 1 81 ? 16.898 -7.521 -9.371 1.00 75.25 81 LEU A O 1
ATOM 585 N N . GLY A 1 82 ? 18.637 -6.604 -10.452 1.00 75.50 82 GLY A N 1
ATOM 586 C CA . GLY A 1 82 ? 19.178 -5.912 -9.276 1.00 75.50 82 GLY A CA 1
ATOM 587 C C . GLY A 1 82 ? 18.199 -4.929 -8.623 1.00 75.50 82 GLY A C 1
ATOM 588 O O . GLY A 1 82 ? 18.123 -4.870 -7.401 1.00 75.50 82 GLY A O 1
ATOM 589 N N . VAL A 1 83 ? 17.388 -4.213 -9.410 1.00 78.25 83 VAL A N 1
ATOM 590 C CA . VAL A 1 83 ? 16.367 -3.295 -8.872 1.00 78.25 83 VAL A CA 1
ATOM 591 C C . VAL A 1 83 ? 15.247 -4.080 -8.190 1.00 78.25 83 VAL A C 1
ATOM 593 O O . VAL A 1 83 ? 14.775 -3.673 -7.135 1.00 78.25 83 VAL A O 1
ATOM 596 N N . ASN A 1 84 ? 14.864 -5.235 -8.743 1.00 78.88 84 ASN A N 1
ATOM 597 C CA . ASN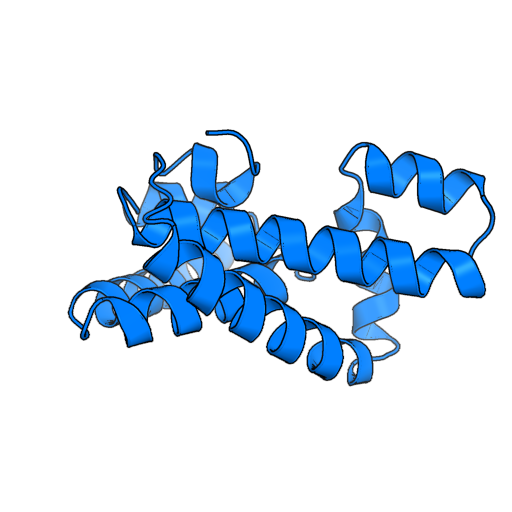 A 1 84 ? 13.802 -6.079 -8.185 1.00 78.88 84 ASN A CA 1
ATOM 598 C C . ASN A 1 84 ? 14.207 -6.686 -6.837 1.00 78.88 84 ASN A C 1
ATOM 600 O O . ASN A 1 84 ? 13.391 -6.737 -5.921 1.00 78.88 84 ASN A O 1
ATOM 604 N N . ILE A 1 85 ? 15.472 -7.095 -6.702 1.00 78.31 85 ILE A N 1
ATOM 605 C CA . ILE A 1 85 ? 16.027 -7.602 -5.440 1.00 78.31 85 ILE A CA 1
ATOM 606 C C . ILE A 1 85 ? 15.999 -6.498 -4.379 1.00 78.31 85 ILE A C 1
ATOM 608 O O . ILE A 1 85 ? 15.522 -6.711 -3.272 1.00 78.31 85 ILE A O 1
ATOM 612 N N . VAL A 1 86 ? 16.444 -5.291 -4.727 1.00 80.94 86 VAL A N 1
ATOM 613 C CA . VAL A 1 86 ? 16.459 -4.147 -3.803 1.00 80.94 86 VAL A CA 1
ATOM 614 C C . VAL A 1 86 ? 15.035 -3.745 -3.388 1.00 80.94 86 VAL A C 1
ATOM 616 O O . VAL A 1 86 ? 14.796 -3.413 -2.228 1.00 80.94 86 VAL A O 1
ATOM 619 N N . LEU A 1 87 ? 14.062 -3.858 -4.296 1.00 82.06 87 LEU A N 1
ATOM 620 C CA . LEU A 1 87 ? 12.649 -3.633 -3.988 1.00 82.06 87 LEU A CA 1
ATOM 621 C C . LEU A 1 87 ? 12.072 -4.655 -3.002 1.00 82.06 87 LEU A C 1
ATOM 623 O O . LEU A 1 87 ? 11.316 -4.271 -2.112 1.00 82.06 87 LEU A O 1
ATOM 627 N N . LEU A 1 88 ? 12.459 -5.926 -3.138 1.00 77.38 88 LEU A N 1
ATOM 628 C CA . LEU A 1 88 ? 12.110 -6.995 -2.196 1.00 77.38 88 LEU A CA 1
ATOM 629 C C . LEU A 1 88 ? 12.622 -6.703 -0.779 1.00 77.38 88 LEU A C 1
ATOM 631 O O . LEU A 1 88 ? 11.918 -6.974 0.186 1.00 77.38 88 LEU A O 1
ATOM 635 N N . PHE A 1 89 ? 13.795 -6.079 -0.648 1.00 78.94 89 PHE A N 1
ATOM 636 C CA . PHE A 1 89 ? 14.357 -5.647 0.640 1.00 78.94 89 PHE A CA 1
ATOM 637 C C . PHE A 1 89 ? 13.765 -4.331 1.183 1.00 78.94 89 PHE A C 1
ATOM 639 O O . PHE A 1 89 ? 14.317 -3.737 2.107 1.00 78.94 89 PHE A O 1
ATOM 646 N N . GLY A 1 90 ? 12.641 -3.854 0.639 1.00 70.12 90 GLY A N 1
ATOM 647 C CA . GLY A 1 90 ? 11.931 -2.686 1.171 1.00 70.12 90 GLY A CA 1
ATOM 648 C C . GLY A 1 90 ? 12.361 -1.346 0.573 1.00 70.12 90 GLY A C 1
ATOM 649 O O . GLY A 1 90 ? 11.936 -0.292 1.046 1.00 70.12 90 GLY A O 1
ATOM 650 N N . ALA A 1 91 ? 13.134 -1.336 -0.516 1.00 74.50 91 ALA A N 1
ATOM 651 C CA . ALA A 1 91 ? 13.500 -0.104 -1.214 1.00 74.50 91 ALA A CA 1
ATOM 652 C C . ALA A 1 91 ? 12.389 0.428 -2.140 1.00 74.50 91 ALA A C 1
ATOM 654 O O . ALA A 1 91 ? 12.667 0.995 -3.196 1.00 74.50 91 ALA A O 1
ATOM 655 N N . ALA A 1 92 ? 11.118 0.285 -1.758 1.00 74.69 92 ALA A N 1
ATOM 656 C CA . ALA A 1 92 ? 9.983 0.784 -2.536 1.00 74.69 92 ALA A CA 1
ATOM 657 C C . ALA A 1 92 ? 10.064 2.303 -2.789 1.00 74.69 92 ALA A C 1
ATOM 659 O O . ALA A 1 92 ? 9.608 2.784 -3.824 1.00 74.69 92 ALA A O 1
ATOM 660 N N . LYS A 1 93 ? 10.764 3.058 -1.929 1.00 79.25 93 LYS A N 1
ATOM 661 C CA . LYS A 1 93 ? 11.060 4.485 -2.151 1.00 79.25 93 LYS A CA 1
ATOM 662 C C . LYS A 1 93 ? 11.883 4.764 -3.423 1.00 79.25 93 LYS A C 1
ATOM 664 O O . LYS A 1 93 ? 11.824 5.873 -3.943 1.00 79.25 93 LYS A O 1
ATOM 669 N N . MET A 1 94 ? 12.586 3.778 -3.983 1.00 78.12 94 MET A N 1
ATOM 670 C CA . MET A 1 94 ? 13.292 3.911 -5.269 1.00 78.12 94 MET A CA 1
ATOM 671 C C . MET A 1 94 ? 12.333 4.066 -6.463 1.00 78.12 94 MET A C 1
ATOM 673 O O . MET A 1 94 ? 12.738 4.553 -7.515 1.00 78.12 94 MET A O 1
ATOM 677 N N . MET A 1 95 ? 11.058 3.684 -6.307 1.00 80.06 95 MET A N 1
ATOM 678 C CA . MET A 1 95 ? 10.023 3.782 -7.347 1.00 80.06 95 MET A CA 1
ATOM 679 C C . MET A 1 95 ? 9.331 5.147 -7.408 1.00 80.06 95 MET A C 1
ATOM 681 O O . MET A 1 95 ? 8.614 5.414 -8.371 1.00 80.06 95 MET A O 1
ATOM 685 N N . ILE A 1 96 ? 9.560 6.030 -6.430 1.00 85.12 96 ILE A N 1
ATOM 686 C CA . ILE A 1 96 ? 8.990 7.388 -6.392 1.00 85.12 96 ILE A CA 1
ATOM 687 C C . ILE A 1 96 ? 9.196 8.141 -7.727 1.00 85.12 96 ILE A C 1
ATOM 689 O O . ILE A 1 96 ? 8.204 8.592 -8.303 1.00 85.12 96 ILE A O 1
ATOM 693 N N . PRO A 1 97 ? 10.418 8.255 -8.293 1.00 81.62 97 PRO A N 1
ATOM 694 C CA . PRO A 1 97 ? 10.615 8.967 -9.562 1.00 81.62 97 PRO A CA 1
ATOM 695 C C . PRO A 1 97 ? 9.891 8.313 -10.750 1.00 81.62 97 PRO A C 1
ATOM 697 O O . PRO A 1 97 ? 9.449 9.012 -11.660 1.00 81.62 97 PRO A O 1
ATOM 700 N N . VAL A 1 98 ? 9.730 6.985 -10.742 1.00 82.75 98 VAL A N 1
ATOM 701 C CA . VAL A 1 98 ? 8.997 6.254 -11.790 1.00 82.75 98 VAL A CA 1
ATOM 702 C C . VAL A 1 98 ? 7.504 6.574 -11.717 1.00 82.75 98 VAL A C 1
ATOM 704 O O . VAL A 1 98 ? 6.883 6.833 -12.747 1.00 82.75 98 VAL A O 1
ATOM 707 N N . TYR A 1 99 ? 6.945 6.626 -10.506 1.00 83.06 99 TYR A N 1
ATOM 708 C CA . TYR A 1 99 ? 5.545 6.972 -10.272 1.00 83.06 99 TYR A CA 1
ATOM 709 C C . TYR A 1 99 ? 5.207 8.391 -10.747 1.00 83.06 99 TYR A C 1
ATOM 711 O O . TYR A 1 99 ? 4.231 8.580 -11.470 1.00 83.06 99 TYR A O 1
ATOM 719 N N . PHE A 1 100 ? 6.047 9.381 -10.425 1.00 83.88 100 PHE A N 1
ATOM 720 C CA . PHE A 1 100 ? 5.842 10.760 -10.890 1.00 83.88 100 PHE A CA 1
ATOM 721 C C . PHE A 1 100 ? 5.935 10.904 -12.414 1.00 83.88 100 PHE A C 1
ATOM 723 O O . PHE A 1 100 ? 5.286 11.775 -12.988 1.00 83.88 100 PHE A O 1
ATOM 730 N N . LYS A 1 101 ? 6.711 10.043 -13.082 1.00 84.56 101 LYS A N 1
ATOM 731 C CA . LYS A 1 101 ? 6.814 10.024 -14.547 1.00 84.56 101 LYS A CA 1
ATOM 732 C C . LYS A 1 101 ? 5.628 9.319 -15.216 1.00 84.56 101 LYS A C 1
ATOM 734 O O . LYS A 1 101 ? 5.247 9.687 -16.324 1.00 84.56 101 LYS A O 1
ATOM 739 N N . HIS A 1 102 ? 5.043 8.323 -14.552 1.00 83.94 102 HIS A N 1
ATOM 740 C CA . HIS A 1 102 ? 3.935 7.518 -15.065 1.00 83.94 102 HIS A CA 1
ATOM 741 C C . HIS A 1 102 ? 2.800 7.412 -14.031 1.00 83.94 102 HIS A C 1
ATOM 743 O O . HIS A 1 102 ? 2.641 6.372 -13.385 1.00 83.94 102 HIS A O 1
ATOM 749 N N . PRO A 1 103 ? 1.941 8.444 -13.910 1.00 82.88 103 PRO A N 1
ATOM 750 C CA . PRO A 1 103 ? 0.864 8.472 -12.915 1.00 82.88 103 PRO A CA 1
ATOM 751 C C . PRO A 1 103 ? -0.195 7.386 -13.134 1.00 82.88 103 PRO A C 1
ATOM 753 O O . PRO A 1 103 ? -0.974 7.090 -12.231 1.00 82.88 103 PRO A O 1
ATOM 756 N N . ILE A 1 104 ? -0.206 6.736 -14.302 1.00 86.88 104 ILE A N 1
ATOM 757 C CA . ILE A 1 104 ? -1.095 5.608 -14.606 1.00 86.88 104 ILE A CA 1
ATOM 758 C C . ILE A 1 104 ? -0.879 4.411 -13.662 1.00 86.88 104 ILE A C 1
ATOM 760 O O . ILE A 1 104 ? -1.777 3.592 -13.500 1.00 86.88 104 ILE A O 1
ATOM 764 N N . ILE A 1 105 ? 0.277 4.343 -12.984 1.00 85.12 105 ILE A N 1
ATOM 765 C CA . ILE A 1 105 ? 0.595 3.337 -11.958 1.00 85.12 105 ILE A CA 1
ATOM 766 C C . ILE A 1 105 ? -0.283 3.506 -10.696 1.00 85.12 105 ILE A C 1
ATOM 768 O O . ILE A 1 105 ? -0.433 2.567 -9.918 1.00 85.12 105 ILE A O 1
ATOM 772 N N . SER A 1 106 ? -0.939 4.656 -10.506 1.00 86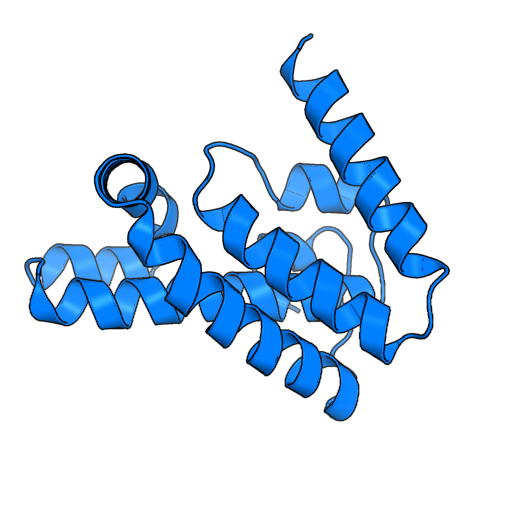.50 106 SER A N 1
ATOM 773 C CA . SER A 1 106 ? -1.913 4.852 -9.418 1.00 86.50 106 SER A CA 1
ATOM 774 C C . SER A 1 106 ? -3.119 3.913 -9.521 1.00 86.50 106 SER A C 1
ATOM 776 O O . SER A 1 106 ? -3.606 3.437 -8.501 1.00 86.50 106 SER A O 1
ATOM 778 N N . ILE A 1 107 ? -3.559 3.578 -10.737 1.00 89.06 107 ILE A N 1
ATOM 779 C CA . ILE A 1 107 ? -4.712 2.702 -10.980 1.00 89.06 107 ILE A CA 1
ATOM 780 C C . ILE A 1 107 ? -4.484 1.297 -10.396 1.00 89.06 107 ILE A C 1
ATOM 782 O O . ILE A 1 107 ? -5.282 0.878 -9.555 1.00 89.06 107 ILE A O 1
ATOM 786 N N . PRO A 1 108 ? -3.410 0.560 -10.758 1.00 89.06 108 PRO A N 1
ATOM 787 C CA . PRO A 1 108 ? -3.154 -0.745 -10.159 1.00 89.06 108 PRO A CA 1
ATOM 788 C C . PRO A 1 108 ? -2.872 -0.656 -8.654 1.00 89.06 108 PRO A C 1
ATOM 790 O O . PRO A 1 108 ? -3.218 -1.588 -7.934 1.00 89.06 108 PRO A O 1
ATOM 793 N N . LEU A 1 109 ? -2.319 0.459 -8.155 1.00 90.31 109 LEU A N 1
ATOM 794 C CA . LEU A 1 109 ? -2.157 0.687 -6.713 1.00 90.31 109 LEU A CA 1
ATOM 795 C C . LEU A 1 109 ? -3.497 0.768 -5.981 1.00 90.31 109 LEU A C 1
ATOM 797 O O . LEU A 1 109 ? -3.652 0.149 -4.934 1.00 90.31 109 LEU A O 1
ATOM 801 N N . ILE A 1 110 ? -4.459 1.514 -6.524 1.00 92.25 110 ILE A N 1
ATOM 802 C CA . ILE A 1 110 ? -5.793 1.658 -5.931 1.00 92.25 110 ILE A CA 1
ATOM 803 C C . ILE A 1 110 ? -6.526 0.319 -5.962 1.00 92.25 110 ILE A C 1
ATOM 805 O O . ILE A 1 110 ? -7.115 -0.068 -4.960 1.00 92.25 110 ILE A O 1
ATOM 809 N N . ILE A 1 111 ? -6.453 -0.413 -7.077 1.00 92.75 111 ILE A N 1
ATOM 810 C CA . ILE A 1 111 ? -7.100 -1.725 -7.210 1.00 92.75 111 ILE A CA 1
ATOM 811 C C . ILE A 1 111 ? -6.503 -2.721 -6.208 1.00 92.75 111 ILE A C 1
ATOM 813 O O . ILE A 1 111 ? -7.243 -3.370 -5.472 1.00 92.75 111 ILE A O 1
ATOM 817 N N . ASN A 1 112 ? -5.173 -2.815 -6.125 1.00 92.56 112 ASN A N 1
ATOM 818 C CA . ASN A 1 112 ? -4.528 -3.709 -5.163 1.00 92.56 112 ASN A CA 1
ATOM 819 C C . ASN A 1 112 ? -4.747 -3.257 -3.715 1.00 92.56 112 ASN A C 1
ATOM 821 O O . ASN A 1 112 ? -4.975 -4.101 -2.855 1.00 92.56 112 ASN A O 1
ATOM 825 N N . GLY A 1 113 ? -4.748 -1.950 -3.441 1.00 90.06 113 GLY A N 1
ATOM 826 C CA . GLY A 1 113 ? -5.097 -1.396 -2.133 1.00 90.06 113 GLY A CA 1
ATOM 827 C C . GLY A 1 113 ? -6.540 -1.711 -1.731 1.00 90.06 113 GLY A C 1
ATOM 828 O O . GLY A 1 113 ? -6.790 -2.060 -0.582 1.00 90.06 113 GLY A O 1
ATOM 829 N N . PHE A 1 114 ? -7.478 -1.676 -2.681 1.00 92.69 114 PHE A N 1
ATOM 830 C CA . PHE A 1 114 ? -8.874 -2.054 -2.463 1.00 92.69 114 PHE A CA 1
ATOM 831 C C . PHE A 1 114 ? -8.994 -3.536 -2.078 1.00 92.69 114 PHE A C 1
ATOM 833 O O . PHE A 1 114 ? -9.594 -3.880 -1.060 1.00 92.69 114 PHE A O 1
ATOM 840 N N . VAL A 1 115 ? -8.361 -4.422 -2.850 1.00 92.25 115 VAL A N 1
ATOM 841 C CA . VAL A 1 115 ? -8.348 -5.864 -2.560 1.00 92.25 115 VAL A CA 1
ATOM 842 C C . VAL A 1 115 ? -7.679 -6.141 -1.210 1.00 92.25 115 VAL A C 1
ATOM 844 O O . VAL A 1 115 ? -8.208 -6.898 -0.400 1.00 92.25 115 VAL A O 1
ATOM 847 N N . ALA A 1 116 ? -6.561 -5.477 -0.920 1.00 91.06 116 ALA A N 1
ATOM 848 C CA . ALA A 1 116 ? -5.849 -5.613 0.344 1.00 91.06 116 ALA A CA 1
ATOM 849 C C . ALA A 1 116 ? -6.668 -5.118 1.548 1.00 91.06 116 ALA A C 1
ATOM 851 O O . ALA A 1 116 ? -6.649 -5.760 2.595 1.00 91.06 116 ALA A O 1
ATOM 852 N N . GLY A 1 117 ? -7.426 -4.028 1.400 1.00 89.25 117 GLY A N 1
ATOM 853 C CA . GLY A 1 117 ? -8.321 -3.507 2.438 1.00 89.25 117 GLY A CA 1
ATOM 854 C C . GLY A 1 117 ? -9.500 -4.433 2.744 1.00 89.25 117 GLY A C 1
ATOM 855 O O . GLY A 1 117 ? -9.873 -4.583 3.911 1.00 89.25 117 GLY A O 1
ATOM 856 N N . LEU A 1 118 ? -10.045 -5.110 1.724 1.00 90.06 118 LEU A N 1
ATOM 857 C CA . LEU A 1 118 ? -11.043 -6.169 1.913 1.00 90.06 118 LEU A CA 1
ATOM 858 C C . LEU A 1 118 ? -10.447 -7.365 2.658 1.00 90.06 118 LEU A C 1
ATOM 860 O O . LEU A 1 118 ? -11.027 -7.825 3.640 1.00 90.06 118 LEU A O 1
ATOM 864 N N . ILE A 1 119 ? -9.273 -7.839 2.232 1.00 88.62 119 ILE A N 1
ATOM 865 C CA . ILE A 1 119 ? -8.581 -8.957 2.885 1.00 88.62 119 ILE A CA 1
ATOM 866 C C . ILE A 1 119 ? -8.270 -8.613 4.346 1.00 88.62 119 ILE A C 1
ATOM 868 O O . ILE A 1 119 ? -8.546 -9.420 5.228 1.00 88.62 119 ILE A O 1
ATOM 872 N N . ALA A 1 120 ? -7.769 -7.406 4.622 1.00 87.31 120 ALA A N 1
ATOM 873 C CA . ALA A 1 120 ? -7.470 -6.951 5.977 1.00 87.31 120 ALA A CA 1
ATOM 874 C C . ALA A 1 120 ? -8.706 -6.960 6.890 1.00 87.31 120 ALA A C 1
ATOM 876 O O . ALA A 1 120 ? -8.592 -7.332 8.057 1.00 87.31 120 ALA A O 1
ATOM 877 N N . TYR A 1 121 ? -9.879 -6.596 6.360 1.00 87.81 121 TYR A N 1
ATOM 878 C CA . TYR A 1 121 ? -11.140 -6.635 7.099 1.00 87.81 121 TYR A CA 1
ATOM 879 C C . TYR A 1 121 ? -11.612 -8.063 7.375 1.00 87.81 121 TYR A C 1
ATOM 881 O O . TYR A 1 121 ? -11.871 -8.403 8.526 1.00 87.81 121 TYR A O 1
ATOM 889 N N . PHE A 1 122 ? -11.674 -8.913 6.346 1.00 86.44 122 PHE A N 1
ATOM 890 C CA . PHE A 1 122 ? -12.144 -10.295 6.499 1.00 86.44 122 PHE A CA 1
ATOM 891 C C . PHE A 1 122 ? -11.208 -11.152 7.354 1.00 86.44 122 PHE A C 1
ATOM 893 O O . PHE A 1 122 ? -11.675 -11.994 8.114 1.00 86.44 122 PHE A O 1
ATOM 900 N N . MET A 1 123 ? -9.896 -10.934 7.249 1.00 85.00 123 MET A N 1
ATOM 901 C CA . MET A 1 123 ? -8.900 -11.625 8.069 1.00 85.00 123 MET A CA 1
ATOM 902 C C . MET A 1 123 ? -8.697 -10.969 9.441 1.00 85.00 123 MET A C 1
ATOM 904 O O . MET A 1 123 ? -7.975 -11.520 10.267 1.00 85.00 123 MET A O 1
ATOM 908 N N . GLY A 1 124 ? -9.307 -9.806 9.693 1.00 82.69 124 GLY A N 1
ATOM 909 C CA . GLY A 1 124 ? -9.206 -9.098 10.967 1.00 82.69 124 GLY A CA 1
ATOM 910 C C . GLY A 1 124 ? -7.770 -8.742 11.350 1.00 82.69 124 GLY A C 1
ATOM 911 O O . GLY A 1 124 ? -7.404 -8.870 12.517 1.00 82.69 124 GLY A O 1
ATOM 912 N N . ILE A 1 125 ? -6.944 -8.331 10.384 1.00 82.06 125 ILE A N 1
ATOM 913 C CA . ILE A 1 125 ? -5.527 -8.033 10.626 1.00 82.06 125 ILE A CA 1
ATOM 914 C C . ILE A 1 125 ? -5.434 -6.798 11.520 1.00 82.06 125 ILE A C 1
ATOM 916 O O . ILE A 1 125 ? -5.964 -5.737 11.190 1.00 82.06 125 ILE A O 1
ATOM 920 N N . GLN A 1 126 ? -4.750 -6.942 12.652 1.00 82.44 126 GLN A N 1
ATOM 921 C CA . GLN A 1 126 ? -4.540 -5.870 13.620 1.00 82.44 126 GLN A CA 1
ATOM 922 C C . GLN A 1 126 ? -3.071 -5.468 13.675 1.00 82.44 126 GLN A C 1
ATOM 924 O O . GLN A 1 126 ? -2.185 -6.254 13.343 1.00 82.44 126 GLN A O 1
ATOM 929 N N . GLY A 1 127 ? -2.820 -4.238 14.115 1.00 79.88 127 GLY A N 1
ATOM 930 C CA . GLY A 1 127 ? -1.468 -3.729 14.273 1.00 79.88 127 GLY A CA 1
ATOM 931 C C . GLY A 1 127 ? -1.369 -2.555 15.239 1.00 79.88 127 GLY A C 1
ATOM 932 O O . GLY A 1 127 ? -2.359 -2.013 15.738 1.00 79.88 127 GLY A O 1
ATOM 933 N N . THR A 1 128 ? -0.131 -2.146 15.483 1.00 82.38 128 THR A N 1
ATOM 934 C CA . THR A 1 128 ? 0.240 -0.943 16.238 1.00 82.38 128 THR A CA 1
ATOM 935 C C . THR A 1 128 ? 0.507 0.239 15.294 1.00 82.38 128 THR A C 1
ATOM 937 O O . THR A 1 128 ? 0.730 0.031 14.099 1.00 82.38 128 THR A O 1
ATOM 940 N N . PRO A 1 129 ? 0.563 1.492 15.768 1.00 72.94 129 PRO A N 1
ATOM 941 C CA . PRO A 1 129 ? 0.843 2.636 14.896 1.00 72.94 129 PRO A CA 1
ATOM 942 C C . PRO A 1 129 ? 2.218 2.536 14.226 1.00 72.94 129 PRO A C 1
ATOM 944 O O . PRO A 1 129 ? 2.410 2.991 13.104 1.00 72.94 129 PRO A O 1
ATOM 947 N N . MET A 1 130 ? 3.175 1.894 14.901 1.00 72.50 130 MET A N 1
ATOM 948 C CA . MET A 1 130 ? 4.506 1.648 14.355 1.00 72.50 130 MET A CA 1
ATOM 949 C C . MET A 1 130 ? 4.483 0.578 13.259 1.00 72.50 130 MET A C 1
ATOM 951 O O . MET A 1 130 ? 5.180 0.730 12.255 1.00 72.50 130 MET A O 1
ATOM 955 N N . SER A 1 131 ? 3.641 -0.451 13.418 1.00 71.81 131 SER A N 1
ATOM 956 C CA . SER A 1 131 ? 3.470 -1.498 12.410 1.00 71.81 131 SER A CA 1
ATOM 957 C C . SER A 1 131 ? 3.003 -0.915 11.079 1.00 71.81 131 SER A C 1
ATOM 959 O O . SER A 1 131 ? 3.674 -1.175 10.087 1.00 71.81 131 SER A O 1
ATOM 961 N N . ALA A 1 132 ? 1.979 -0.043 11.094 1.00 64.88 132 ALA A N 1
ATOM 962 C CA . ALA A 1 132 ? 1.210 0.467 9.945 1.00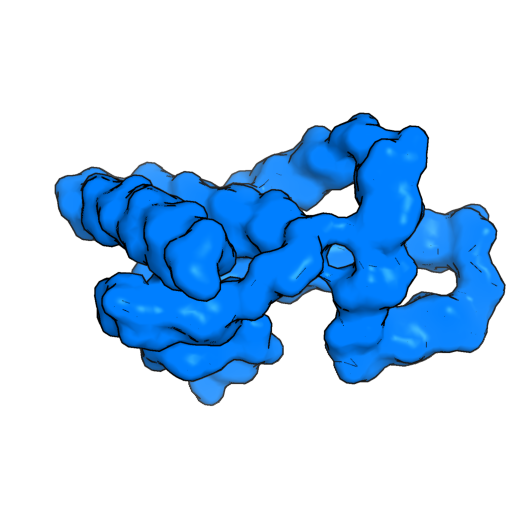 64.88 132 ALA A CA 1
ATOM 963 C C . ALA A 1 132 ? 2.036 1.021 8.767 1.00 64.88 132 ALA A C 1
ATOM 965 O O . ALA A 1 132 ? 1.543 1.104 7.643 1.00 64.88 132 ALA A O 1
ATOM 966 N N . GLY A 1 133 ? 3.264 1.481 9.024 1.00 59.44 133 GLY A N 1
ATOM 967 C CA . GLY A 1 133 ? 4.147 2.034 7.996 1.00 59.44 133 GLY A CA 1
ATOM 968 C C . GLY A 1 133 ? 5.363 1.171 7.654 1.00 59.44 133 GLY A C 1
ATOM 969 O O . GLY A 1 133 ? 6.047 1.480 6.681 1.00 59.44 133 GLY A O 1
ATOM 970 N N . PHE A 1 134 ? 5.639 0.121 8.432 1.00 62.31 134 PHE A N 1
ATOM 971 C CA . PHE A 1 134 ? 6.750 -0.807 8.209 1.00 62.31 134 PHE A CA 1
ATOM 972 C C . PHE A 1 134 ? 6.301 -2.165 7.657 1.00 62.31 134 PHE A C 1
ATOM 974 O O . PHE A 1 134 ? 7.137 -2.881 7.113 1.00 62.31 134 PHE A O 1
ATOM 981 N N . GLY A 1 135 ? 5.014 -2.519 7.755 1.00 55.56 135 GLY A N 1
ATOM 982 C CA . GLY A 1 135 ? 4.509 -3.798 7.247 1.00 55.56 135 GLY A CA 1
ATOM 983 C C . GLY A 1 135 ? 4.861 -5.010 8.119 1.00 55.56 135 GLY A C 1
ATOM 984 O O . GLY A 1 135 ? 4.731 -6.138 7.655 1.00 55.56 135 GLY A O 1
ATOM 985 N N . TYR A 1 136 ? 5.292 -4.793 9.364 1.00 54.19 136 TYR A N 1
ATOM 986 C CA . TYR A 1 136 ? 5.561 -5.842 10.355 1.00 54.19 136 TYR A CA 1
ATOM 987 C C . TYR A 1 136 ? 4.535 -5.757 11.479 1.00 54.19 136 TYR A C 1
ATOM 989 O O . TYR A 1 136 ? 4.339 -4.662 11.990 1.00 54.19 136 TYR A O 1
ATOM 997 N N . SER A 1 137 ? 3.895 -6.877 11.830 1.00 45.78 137 SER A N 1
ATOM 998 C CA . SER A 1 137 ? 2.928 -7.016 12.936 1.00 45.78 137 SER A CA 1
ATOM 999 C C . SER A 1 137 ? 3.553 -6.761 14.303 1.00 45.78 137 SER A C 1
ATOM 1001 O O . SER A 1 137 ? 4.586 -7.419 14.568 1.00 45.78 137 SER A O 1
#

Mean predicted aligned error: 6.42 Å

Sequence (137 aa):
PYVSKVTQSLGHLIHTFTELNPLIMSLLIAITYALLMVTPISLVAIATAISLTGLGSGAGNMGVVAACVTFIMGSIKVNKLGVNIVLLFGAAKMMIPVYFKHPIISIPLIINGFVAGLIAYFMGIQGTPMSAGFGYS

Secondary structure (DSSP, 8-state):
-HHHHHHHHHHHHHHHHHTS-HHHHHHHHHHHHHHHHTSSS-HHHHHHHTT--HHHHHHHHHHHHHHHHHHHHHHHHHS-HHHHHHHHTTGGGGGHHHHHH-GGGHHHHHHHHHHHHHHHHHTT--B-TTHHHHT--

Radius of gyration: 14.23 Å; Cα contacts (8 Å, |Δi|>4): 226; chains: 1; bounding box: 37×35×34 Å